Protein AF-A0A811MYB3-F1 (afdb_monomer_lite)

Secondary structure (DSSP, 8-state):
----TTS---S-EEEEEE-TTS-EEEEEEEEEEEPSSS-EEEEEEEEEEETTEEEEEEEEEEEEEE---S-EEETTEEEEEEEEEESSTT-EEEEEESSHHHHHHHHHHHHHHHHHHHHHHHTT--

InterPro domains:
  IPR013666 Pleckstrin-like, plant [PF08458] (15-116)
  IPR040269 VAN3-binding protein [PTHR31351] (5-117)

Radius of gyration: 14.86 Å; chains: 1; bounding box: 38×34×38 Å

Foldseek 3Di:
DDPPLPPAQPAFDFFFKQWLVRDTDTWGWGWDFDDDDQTFIKIKTADDDDVRDGPDIDIFTFQAWDPQDQWDADPNATWGWTWTDTPPPSTIMITTHNDPVVSVSVRVSSVVSNVVSVVVVVVVVD

Sequence (126 aa):
MAMSVSAGIQKGTTLRVCLPCGRVRVRTVSVFPRRGDGAAVVLRLGKKRLHGAFATFKDYVVSAVGDGGGETVVEGRPAFPVALITSEEGVTVQLLFEHQTHCKVWKAAIEGMLAEKKLKRDNQLN

Organism: NCBI:txid422564

Structure (mmCIF, N/CA/C/O backbone):
data_AF-A0A811MYB3-F1
#
_entry.id   AF-A0A811MYB3-F1
#
loop_
_atom_site.group_PDB
_atom_site.id
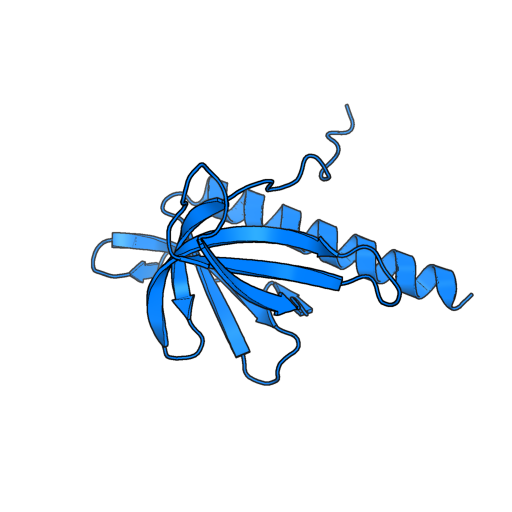_atom_site.type_symbol
_atom_site.label_atom_id
_atom_site.label_alt_id
_atom_site.label_comp_id
_atom_site.label_asym_id
_atom_site.label_entity_id
_atom_site.label_seq_id
_atom_site.pdbx_PDB_ins_code
_atom_site.Cartn_x
_atom_site.Cartn_y
_atom_site.Cartn_z
_atom_site.occupancy
_atom_site.B_iso_or_equiv
_atom_site.auth_seq_id
_atom_site.auth_comp_id
_atom_site.auth_asym_id
_atom_site.auth_atom_id
_atom_site.pdbx_PDB_model_num
ATOM 1 N N . MET A 1 1 ? 23.131 17.283 5.667 1.00 28.97 1 MET A N 1
ATOM 2 C CA . MET A 1 1 ? 22.924 15.909 6.175 1.00 28.97 1 MET A CA 1
ATOM 3 C C . MET A 1 1 ? 21.916 15.230 5.263 1.00 28.97 1 MET A C 1
ATOM 5 O O . MET A 1 1 ? 20.731 15.516 5.360 1.00 28.97 1 MET A O 1
ATOM 9 N N . ALA A 1 2 ? 22.389 14.439 4.301 1.00 29.59 2 ALA A N 1
ATOM 10 C CA . ALA A 1 2 ? 21.514 13.695 3.403 1.00 29.59 2 ALA A CA 1
ATOM 11 C C . ALA A 1 2 ? 21.027 12.451 4.151 1.00 29.59 2 ALA A C 1
ATOM 13 O O . ALA A 1 2 ? 21.776 11.495 4.336 1.00 29.59 2 ALA A O 1
ATOM 14 N N . MET A 1 3 ? 19.798 12.499 4.658 1.00 27.02 3 MET A N 1
ATOM 15 C CA . MET A 1 3 ? 19.144 11.318 5.208 1.00 27.02 3 MET A CA 1
ATOM 16 C C . MET A 1 3 ? 18.890 10.372 4.029 1.00 27.02 3 MET A C 1
ATOM 18 O O . MET A 1 3 ? 18.023 10.642 3.201 1.00 27.02 3 MET A O 1
ATOM 22 N N . SER A 1 4 ? 19.675 9.302 3.904 1.00 34.06 4 SER A N 1
ATOM 23 C CA . SER A 1 4 ? 19.418 8.240 2.931 1.00 34.06 4 SER A CA 1
ATOM 24 C C . SER A 1 4 ? 18.008 7.684 3.150 1.00 34.06 4 SER A C 1
ATOM 26 O O . SER A 1 4 ? 17.762 6.935 4.094 1.00 34.06 4 SER A O 1
ATOM 28 N N . VAL A 1 5 ? 17.088 8.022 2.242 1.00 44.78 5 VAL A N 1
ATOM 29 C CA . VAL A 1 5 ? 15.691 7.536 2.169 1.00 44.78 5 VAL A CA 1
ATOM 30 C C . VAL A 1 5 ? 15.623 6.007 1.946 1.00 44.78 5 VAL A C 1
ATOM 32 O O . VAL A 1 5 ? 14.564 5.388 1.979 1.00 44.78 5 VAL A O 1
ATOM 35 N N . SER A 1 6 ? 16.783 5.368 1.787 1.00 39.62 6 SER A N 1
ATOM 36 C CA . SER A 1 6 ? 17.009 3.936 1.613 1.00 39.62 6 SER A CA 1
ATOM 37 C C . SER A 1 6 ? 17.298 3.161 2.910 1.00 39.62 6 SER A C 1
ATOM 39 O O . SER A 1 6 ? 17.558 1.956 2.840 1.00 39.62 6 SER A O 1
ATOM 41 N N . ALA A 1 7 ? 17.192 3.778 4.096 1.00 41.97 7 ALA A N 1
ATOM 42 C CA . ALA A 1 7 ? 17.014 3.039 5.352 1.00 41.97 7 ALA A CA 1
ATOM 43 C C . ALA A 1 7 ? 15.591 2.459 5.362 1.00 41.97 7 ALA A C 1
ATOM 45 O O . ALA A 1 7 ? 14.652 3.042 5.899 1.00 41.97 7 ALA A O 1
ATOM 46 N N . GLY A 1 8 ? 15.429 1.371 4.608 1.00 42.34 8 GLY A N 1
ATOM 47 C CA . GLY A 1 8 ? 14.145 0.875 4.154 1.00 42.34 8 GLY A CA 1
ATOM 48 C C . GLY A 1 8 ? 13.146 0.666 5.281 1.00 42.34 8 GLY A C 1
ATOM 49 O O . GLY A 1 8 ? 13.497 0.364 6.420 1.00 42.34 8 GLY A O 1
ATOM 50 N N . ILE A 1 9 ? 11.875 0.742 4.904 1.00 56.56 9 ILE A N 1
ATOM 51 C CA . ILE A 1 9 ? 10.746 0.166 5.630 1.00 56.56 9 ILE A CA 1
ATOM 52 C C . ILE A 1 9 ? 10.982 -1.357 5.705 1.00 56.56 9 ILE A C 1
ATOM 54 O O . ILE A 1 9 ? 10.415 -2.166 4.969 1.00 56.56 9 ILE A O 1
ATOM 58 N N . GLN A 1 10 ? 11.938 -1.760 6.537 1.00 54.72 10 GLN A N 1
ATOM 59 C CA . GLN A 1 10 ? 12.471 -3.104 6.621 1.00 54.72 10 GLN A CA 1
ATOM 60 C C . GLN A 1 10 ? 11.782 -3.815 7.782 1.00 54.72 10 GLN A C 1
ATOM 62 O O . GLN A 1 10 ? 12.001 -3.523 8.951 1.00 54.72 10 GLN A O 1
ATOM 67 N N . LYS A 1 11 ? 10.981 -4.816 7.402 1.00 59.62 11 LYS A N 1
ATOM 68 C CA . LYS A 1 11 ? 10.390 -5.877 8.235 1.00 59.62 11 LYS A CA 1
ATOM 69 C C . LYS A 1 11 ? 9.174 -5.505 9.088 1.00 59.62 11 LYS A C 1
ATOM 71 O O . LYS A 1 11 ? 9.218 -5.462 10.313 1.00 59.62 11 LYS A O 1
ATOM 76 N N . GLY A 1 12 ? 8.022 -5.567 8.422 1.00 62.12 12 GLY A N 1
ATOM 77 C CA . GLY A 1 12 ? 6.834 -6.248 8.934 1.00 62.12 12 GLY A CA 1
ATOM 78 C C . GLY A 1 12 ? 6.024 -5.495 9.985 1.00 62.12 12 GLY A C 1
ATOM 79 O O . GLY A 1 12 ? 5.517 -6.090 10.941 1.00 62.12 12 GLY 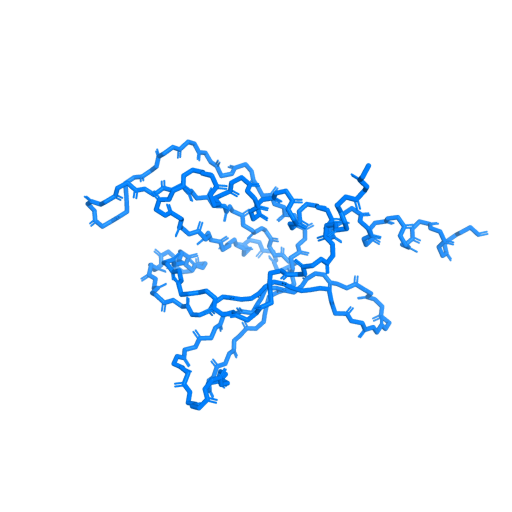A O 1
ATOM 80 N N . THR A 1 13 ? 5.868 -4.196 9.804 1.00 79.19 13 THR A N 1
ATOM 81 C CA . THR A 1 13 ? 4.865 -3.441 10.551 1.00 79.19 13 THR A CA 1
ATOM 82 C C . THR A 1 13 ? 3.506 -4.106 10.368 1.00 79.19 13 THR A C 1
ATOM 84 O O . THR A 1 13 ? 3.110 -4.442 9.251 1.00 79.19 13 THR A O 1
ATOM 87 N N . THR A 1 14 ? 2.811 -4.361 11.469 1.00 86.44 14 THR A N 1
ATOM 88 C CA . THR A 1 14 ? 1.460 -4.907 11.413 1.00 86.44 14 THR A CA 1
ATOM 89 C C . THR A 1 14 ? 0.499 -3.745 11.217 1.00 86.44 14 THR A C 1
ATOM 91 O O . THR A 1 14 ? 0.397 -2.883 12.082 1.00 86.44 14 THR A O 1
ATOM 94 N N . LEU A 1 15 ? -0.172 -3.711 10.069 1.00 88.88 15 LEU A N 1
ATOM 95 C CA . LEU A 1 15 ? -1.139 -2.678 9.710 1.00 88.88 15 LEU A CA 1
ATOM 96 C C . LEU A 1 15 ? -2.494 -3.310 9.418 1.00 88.88 15 LEU A C 1
ATOM 98 O O . LEU A 1 15 ? -2.586 -4.467 8.993 1.00 88.88 15 LEU A O 1
ATOM 102 N N . ARG A 1 16 ? -3.555 -2.524 9.596 1.00 91.50 16 ARG A N 1
ATOM 103 C CA . ARG A 1 16 ? -4.833 -2.810 8.944 1.00 91.50 16 ARG A CA 1
ATOM 104 C C . ARG A 1 16 ? -4.666 -2.515 7.454 1.00 91.50 16 ARG A C 1
ATOM 106 O O . ARG A 1 16 ? -4.072 -1.510 7.073 1.00 91.50 16 ARG A O 1
ATOM 113 N N . VAL A 1 17 ? -5.143 -3.422 6.614 1.00 91.94 17 VAL A N 1
ATOM 114 C CA . VAL A 1 17 ? -5.014 -3.318 5.161 1.00 91.94 17 VAL A CA 1
ATOM 115 C C . VAL A 1 17 ? -6.370 -3.563 4.528 1.00 91.94 17 VAL A C 1
ATOM 117 O O . VAL A 1 17 ? -6.961 -4.620 4.760 1.00 91.94 17 VAL A O 1
ATOM 120 N N . CYS A 1 18 ? -6.846 -2.618 3.719 1.00 92.00 18 CYS A N 1
ATOM 121 C CA . CYS A 1 18 ? -7.975 -2.856 2.830 1.00 92.00 18 CYS A CA 1
ATOM 122 C C . CYS A 1 18 ? -7.467 -3.620 1.605 1.00 92.00 18 CYS A C 1
ATOM 124 O O . CYS A 1 18 ? -6.621 -3.127 0.854 1.00 92.00 18 CYS A O 1
ATOM 126 N N . LEU A 1 19 ? -7.922 -4.863 1.458 1.00 90.25 19 LEU A N 1
ATOM 127 C CA . LEU A 1 19 ? -7.573 -5.714 0.326 1.00 90.25 19 LEU A CA 1
ATOM 128 C C . LEU A 1 19 ? -8.412 -5.344 -0.908 1.00 90.25 19 LEU A C 1
ATOM 130 O O . LEU A 1 19 ? -9.501 -4.798 -0.747 1.00 90.25 19 LEU A O 1
ATOM 134 N N . PRO A 1 20 ? -7.993 -5.753 -2.120 1.00 85.56 20 PRO A N 1
ATOM 135 C CA . PRO A 1 20 ? -8.743 -5.479 -3.352 1.00 85.56 20 PRO A CA 1
ATOM 136 C C . PRO A 1 20 ? -10.185 -6.011 -3.325 1.00 85.56 20 PRO A C 1
ATOM 138 O O . PRO A 1 20 ? -11.061 -5.490 -3.998 1.00 85.56 20 PRO A O 1
ATOM 141 N N . CYS A 1 21 ? -10.462 -7.027 -2.499 1.00 85.00 21 CYS A N 1
ATOM 142 C CA . CYS A 1 21 ? -11.808 -7.560 -2.274 1.00 85.00 21 CYS A CA 1
ATOM 143 C C . CYS A 1 21 ? -12.667 -6.736 -1.291 1.00 85.00 21 CYS A C 1
ATOM 145 O O . CYS A 1 21 ? -13.661 -7.251 -0.783 1.00 85.00 21 CYS A O 1
ATOM 147 N N . GLY A 1 22 ? -12.244 -5.521 -0.928 1.00 85.50 22 GLY A N 1
ATOM 148 C CA . GLY A 1 22 ? -12.921 -4.626 0.019 1.00 85.50 22 GLY A CA 1
ATOM 149 C C . GLY A 1 22 ? -12.802 -5.032 1.492 1.00 85.50 22 GLY A C 1
ATOM 150 O O . GLY A 1 22 ? -13.220 -4.298 2.382 1.00 85.50 22 GLY A O 1
ATOM 151 N N . ARG A 1 23 ? -12.222 -6.201 1.792 1.00 89.00 23 ARG A N 1
ATOM 152 C CA . ARG A 1 23 ? -12.086 -6.679 3.173 1.00 89.00 23 ARG A CA 1
ATOM 153 C C . ARG A 1 23 ? -10.888 -6.037 3.856 1.00 89.00 23 ARG A C 1
ATOM 155 O O . ARG A 1 23 ? -9.758 -6.170 3.382 1.00 89.00 23 ARG A O 1
ATOM 162 N N . VAL A 1 24 ? -11.123 -5.476 5.036 1.00 90.75 24 VAL A N 1
ATOM 163 C CA . VAL A 1 24 ? -10.063 -5.018 5.935 1.00 90.75 24 VAL A CA 1
ATOM 164 C C . VAL A 1 24 ? -9.490 -6.213 6.687 1.00 90.75 24 VAL A C 1
ATOM 166 O O . VAL A 1 24 ? -10.219 -7.048 7.221 1.00 90.75 24 VAL A O 1
ATOM 169 N N . ARG A 1 25 ? -8.163 -6.353 6.690 1.00 91.06 25 ARG A N 1
ATOM 170 C CA . ARG A 1 25 ? -7.472 -7.392 7.458 1.00 91.06 25 ARG A CA 1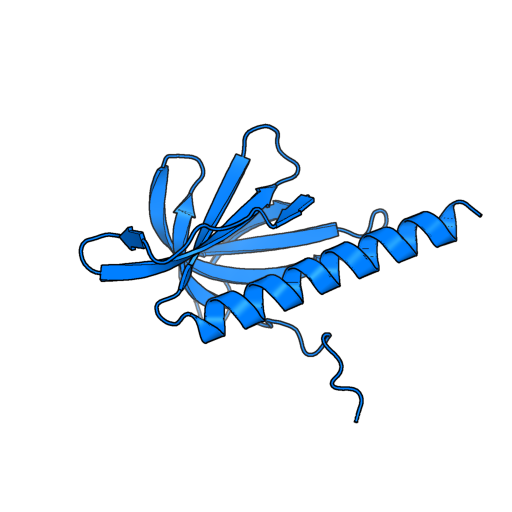
ATOM 171 C C . ARG A 1 25 ? -6.187 -6.859 8.061 1.00 91.06 25 ARG A C 1
ATOM 173 O O . ARG A 1 25 ? -5.433 -6.150 7.405 1.00 91.06 25 ARG A O 1
ATOM 180 N N . VAL A 1 26 ? -5.882 -7.306 9.273 1.00 89.25 26 VAL A N 1
ATOM 181 C CA . VAL A 1 26 ? -4.575 -7.073 9.887 1.00 89.25 26 VAL A CA 1
ATOM 182 C C . VAL A 1 26 ? -3.522 -7.935 9.180 1.00 89.25 26 VAL A C 1
ATOM 184 O O . VAL A 1 26 ? -3.678 -9.158 9.037 1.00 89.25 26 VAL A O 1
ATOM 187 N N . ARG A 1 27 ? -2.468 -7.297 8.672 1.00 89.31 27 ARG A N 1
ATOM 188 C CA . ARG A 1 27 ? -1.376 -7.932 7.929 1.00 89.31 27 ARG A CA 1
ATOM 189 C C . ARG A 1 27 ? -0.043 -7.371 8.366 1.00 89.31 27 ARG A C 1
ATOM 191 O O . ARG A 1 27 ? 0.088 -6.192 8.659 1.00 89.31 27 ARG A O 1
ATOM 198 N N . THR A 1 28 ? 0.960 -8.232 8.355 1.00 88.69 28 THR A N 1
ATOM 199 C CA . THR A 1 28 ? 2.352 -7.810 8.433 1.00 88.69 28 THR A CA 1
ATOM 200 C C . THR A 1 28 ? 2.737 -7.283 7.046 1.00 88.69 28 THR A C 1
ATOM 202 O O . THR A 1 28 ? 2.537 -7.983 6.052 1.00 88.69 28 THR A O 1
ATOM 205 N N . VAL A 1 29 ? 3.238 -6.051 6.973 1.00 88.88 29 VAL A N 1
ATOM 206 C CA . VAL A 1 29 ? 3.480 -5.317 5.724 1.00 88.88 29 VAL A CA 1
ATOM 207 C C . VAL A 1 29 ? 4.965 -5.014 5.561 1.00 88.88 29 VAL A C 1
ATOM 209 O O . VAL A 1 29 ? 5.640 -4.597 6.502 1.00 88.88 29 VAL A O 1
ATOM 212 N N . SER A 1 30 ? 5.480 -5.204 4.350 1.00 88.69 30 SER A N 1
ATOM 213 C CA . SER A 1 30 ? 6.803 -4.718 3.950 1.00 88.69 30 SER A CA 1
ATOM 214 C C . SER A 1 30 ? 6.770 -4.219 2.513 1.00 88.69 30 SER A C 1
ATOM 216 O O . SER A 1 30 ? 6.163 -4.874 1.669 1.00 88.69 30 SER A O 1
ATOM 218 N N . VAL A 1 31 ? 7.450 -3.106 2.240 1.00 89.06 31 VAL A N 1
ATOM 219 C CA . VAL A 1 31 ? 7.615 -2.561 0.888 1.00 89.06 31 VAL A CA 1
ATOM 220 C C . VAL A 1 31 ? 9.100 -2.426 0.594 1.00 89.06 31 VAL A C 1
ATOM 222 O O . VAL A 1 31 ? 9.842 -1.909 1.427 1.00 89.06 31 VAL A O 1
ATOM 225 N N . PHE A 1 32 ? 9.549 -2.938 -0.549 1.00 87.44 32 PHE A N 1
ATOM 226 C CA . PHE A 1 32 ? 10.969 -2.949 -0.895 1.00 87.44 32 PHE A CA 1
ATOM 227 C C . PHE A 1 32 ? 11.202 -2.944 -2.411 1.00 87.44 32 PHE A C 1
ATOM 229 O O . PHE A 1 32 ? 10.377 -3.465 -3.167 1.00 87.44 32 PHE A O 1
ATOM 236 N N . PRO A 1 33 ? 12.347 -2.413 -2.874 1.00 86.19 33 PRO A N 1
ATOM 237 C CA . PRO A 1 33 ? 12.778 -2.587 -4.252 1.00 86.19 33 PRO A CA 1
ATOM 238 C C . PRO A 1 33 ? 13.277 -4.025 -4.464 1.00 86.19 33 PRO A C 1
ATOM 240 O O . PRO A 1 33 ? 14.167 -4.507 -3.759 1.00 86.19 33 PRO A O 1
ATOM 243 N N . ARG A 1 34 ? 12.725 -4.726 -5.454 1.00 84.88 34 ARG A N 1
ATOM 244 C CA . ARG A 1 34 ? 13.201 -6.035 -5.910 1.00 84.88 34 ARG A CA 1
ATOM 245 C C . ARG A 1 34 ? 14.390 -5.832 -6.852 1.00 84.88 34 ARG A C 1
ATOM 247 O O . ARG A 1 34 ? 14.258 -5.161 -7.873 1.00 84.88 34 ARG A O 1
ATOM 254 N N . ARG A 1 35 ? 15.549 -6.398 -6.495 1.00 71.94 35 ARG A N 1
ATOM 255 C CA . ARG A 1 35 ? 16.754 -6.424 -7.344 1.00 71.94 35 ARG A CA 1
ATOM 256 C C . ARG A 1 35 ? 16.625 -7.550 -8.387 1.00 71.94 35 ARG A C 1
ATOM 258 O O . ARG A 1 35 ? 16.211 -8.647 -8.018 1.00 71.94 35 ARG A O 1
ATOM 265 N N . GLY A 1 36 ? 16.954 -7.272 -9.652 1.00 65.38 36 GLY A N 1
ATOM 266 C CA . GLY A 1 36 ? 16.866 -8.198 -10.796 1.00 65.38 36 GLY A CA 1
ATOM 267 C C . GLY A 1 36 ? 16.498 -7.479 -12.103 1.00 65.38 36 GLY A C 1
ATOM 268 O O . GLY A 1 36 ? 16.250 -6.270 -12.072 1.00 65.38 36 GLY A O 1
ATOM 269 N N . ASP A 1 37 ? 16.453 -8.211 -13.223 1.00 52.47 37 ASP A N 1
ATOM 270 C CA . ASP A 1 37 ? 15.987 -7.689 -14.517 1.00 52.47 37 ASP A CA 1
ATOM 271 C C . ASP A 1 37 ? 14.542 -7.191 -14.382 1.00 52.47 37 ASP A C 1
ATOM 273 O O . ASP A 1 37 ? 13.625 -7.951 -14.067 1.00 52.47 37 ASP A O 1
ATOM 277 N N . GLY A 1 38 ? 14.353 -5.879 -14.533 1.00 60.75 38 GLY A N 1
ATOM 278 C CA . GLY A 1 38 ? 13.074 -5.209 -14.292 1.00 60.75 38 GLY A CA 1
ATOM 279 C C . GLY A 1 38 ? 12.854 -4.781 -12.838 1.00 60.75 38 GLY A C 1
ATOM 280 O O . GLY A 1 38 ? 11.872 -5.187 -12.214 1.00 60.75 38 GLY A O 1
ATOM 281 N N . ALA A 1 39 ? 13.736 -3.921 -12.310 1.00 72.88 39 ALA A N 1
ATOM 282 C CA . ALA A 1 39 ? 13.609 -3.288 -10.993 1.00 72.88 39 ALA A CA 1
ATOM 283 C C . ALA A 1 39 ? 12.151 -2.890 -10.688 1.00 72.88 39 ALA A C 1
ATOM 285 O O . ALA A 1 39 ? 11.556 -2.052 -11.367 1.00 72.88 39 ALA A O 1
ATOM 286 N N . ALA A 1 40 ? 11.552 -3.507 -9.671 1.00 86.25 40 ALA A N 1
ATOM 287 C CA . ALA A 1 40 ? 10.153 -3.308 -9.303 1.00 86.25 40 ALA A CA 1
ATOM 288 C C . ALA A 1 40 ? 10.039 -2.965 -7.819 1.00 86.25 40 ALA A C 1
ATOM 290 O O . ALA A 1 40 ? 10.793 -3.487 -7.002 1.00 86.25 40 ALA A O 1
ATOM 291 N N . VAL A 1 41 ? 9.081 -2.115 -7.457 1.00 89.88 41 VAL A N 1
ATOM 292 C CA . VAL A 1 41 ? 8.718 -1.897 -6.053 1.00 89.88 41 VAL A CA 1
ATOM 293 C C . VAL A 1 41 ? 7.678 -2.945 -5.689 1.00 89.88 41 VAL A C 1
ATOM 295 O O . VAL A 1 41 ? 6.678 -3.088 -6.389 1.00 89.88 41 VAL A O 1
ATOM 298 N N . VAL A 1 42 ? 7.929 -3.714 -4.633 1.00 90.94 42 VAL A N 1
ATOM 299 C CA . VAL A 1 42 ? 7.074 -4.830 -4.218 1.00 90.94 42 VAL A CA 1
ATOM 300 C C . VAL A 1 42 ? 6.489 -4.547 -2.845 1.00 90.94 42 VAL A C 1
ATOM 302 O O . VAL A 1 42 ? 7.220 -4.291 -1.891 1.00 90.94 42 VAL A O 1
ATOM 305 N N . LEU A 1 43 ? 5.166 -4.643 -2.747 1.00 91.88 43 LEU A N 1
ATOM 306 C CA . LEU A 1 43 ? 4.413 -4.722 -1.504 1.00 91.88 43 LEU A CA 1
ATOM 307 C C . LEU A 1 43 ? 4.208 -6.193 -1.148 1.00 91.88 43 LEU A C 1
ATOM 309 O O . LEU A 1 43 ? 3.540 -6.928 -1.869 1.00 91.88 43 LEU A O 1
ATOM 313 N N . ARG A 1 44 ? 4.713 -6.609 0.008 1.00 90.25 44 ARG A N 1
ATOM 314 C CA . ARG A 1 44 ? 4.488 -7.941 0.565 1.00 90.25 44 ARG A CA 1
ATOM 315 C C . ARG A 1 44 ? 3.531 -7.863 1.743 1.00 90.25 44 ARG A C 1
ATOM 317 O O . ARG A 1 44 ? 3.808 -7.189 2.738 1.00 90.25 44 ARG A O 1
ATOM 324 N N . LEU A 1 45 ? 2.429 -8.599 1.637 1.00 90.62 45 LEU A N 1
ATOM 325 C CA . LEU A 1 45 ? 1.438 -8.772 2.693 1.00 90.62 45 LEU A CA 1
ATOM 326 C C . LEU A 1 45 ? 1.526 -10.190 3.245 1.00 90.62 45 LEU A C 1
ATOM 328 O O . LEU A 1 45 ? 1.221 -11.153 2.542 1.00 90.62 45 LEU A O 1
ATOM 332 N N . GLY A 1 46 ? 1.886 -10.329 4.516 1.00 88.31 46 GLY A N 1
ATOM 333 C CA . GLY A 1 46 ? 1.969 -11.630 5.164 1.00 88.31 46 GLY A CA 1
ATOM 334 C C . GLY A 1 46 ? 0.965 -11.852 6.284 1.00 88.31 46 GLY A C 1
ATOM 335 O O . GLY A 1 46 ? 0.448 -10.914 6.900 1.00 88.31 46 GLY A O 1
ATOM 336 N N . LYS A 1 47 ? 0.693 -13.131 6.549 1.00 80.81 47 LYS A N 1
ATOM 337 C CA . LYS A 1 47 ? -0.067 -13.596 7.713 1.00 80.81 47 LYS A CA 1
ATOM 338 C C . LYS A 1 47 ? 0.897 -14.251 8.691 1.00 80.81 47 LYS A C 1
ATOM 340 O O . LYS A 1 47 ? 1.593 -15.174 8.279 1.00 80.81 47 LYS A O 1
ATOM 345 N N . LYS A 1 48 ? 0.829 -13.834 9.963 1.00 66.75 48 LYS A N 1
ATOM 346 C CA . LYS A 1 48 ? 1.507 -14.435 11.126 1.00 66.75 48 LYS A CA 1
ATOM 347 C C . LYS A 1 48 ? 3.038 -14.472 10.990 1.00 66.75 48 LYS A C 1
ATOM 349 O O . LYS A 1 48 ? 3.596 -14.940 10.002 1.00 66.75 48 LYS A O 1
ATOM 354 N N . ARG A 1 49 ? 3.740 -13.997 12.017 1.00 61.59 49 ARG A N 1
ATOM 355 C CA . ARG A 1 49 ? 5.181 -14.229 12.113 1.00 61.59 49 ARG A CA 1
ATOM 356 C C . ARG A 1 49 ? 5.414 -15.526 12.879 1.00 61.59 49 ARG A C 1
ATOM 358 O O . ARG A 1 49 ? 4.984 -15.621 14.024 1.00 61.59 49 ARG A O 1
ATOM 365 N N . LEU A 1 50 ? 6.070 -16.507 12.265 1.00 55.66 50 LEU A N 1
ATOM 366 C CA . LEU A 1 50 ? 6.702 -17.601 13.006 1.00 55.66 50 LEU A CA 1
ATOM 367 C C . LEU A 1 50 ? 8.182 -17.221 13.122 1.00 55.66 50 LEU A C 1
ATOM 369 O O . LEU A 1 50 ? 8.824 -16.980 12.103 1.00 55.66 50 LEU A O 1
ATOM 373 N N . HIS A 1 51 ? 8.700 -17.062 14.343 1.00 65.56 51 HIS A N 1
ATOM 374 C CA . HIS A 1 51 ? 10.113 -16.717 14.596 1.00 65.56 51 HIS A CA 1
ATOM 375 C C . HIS A 1 51 ? 10.633 -15.473 13.842 1.00 65.56 51 HIS A C 1
ATOM 377 O O . HIS A 1 51 ? 11.781 -15.409 13.418 1.00 65.56 51 HIS A O 1
ATOM 383 N N . GLY A 1 52 ? 9.779 -14.464 13.641 1.00 58.00 52 GLY A N 1
ATOM 384 C CA . GLY A 1 52 ? 10.166 -13.208 12.987 1.00 58.00 52 GLY A CA 1
ATOM 385 C C . GLY A 1 52 ? 10.103 -13.207 11.453 1.00 58.00 52 GLY A C 1
ATOM 386 O O . GLY A 1 52 ? 10.189 -12.124 10.869 1.00 58.00 52 GLY A O 1
ATOM 387 N N . ALA A 1 53 ? 9.867 -14.357 10.811 1.00 61.62 53 ALA A N 1
ATOM 388 C CA . ALA A 1 53 ? 9.638 -14.493 9.371 1.00 61.62 53 ALA A CA 1
ATOM 389 C C . ALA A 1 53 ? 8.139 -14.615 9.037 1.00 61.62 53 ALA A C 1
ATOM 391 O O . ALA A 1 53 ? 7.339 -15.050 9.866 1.00 61.62 53 ALA A O 1
ATOM 392 N N . PHE A 1 54 ? 7.741 -14.226 7.821 1.00 62.97 54 PHE A N 1
ATOM 393 C CA . PHE A 1 54 ? 6.374 -14.430 7.333 1.00 62.97 54 PHE A CA 1
ATOM 394 C C . PHE A 1 54 ? 6.083 -15.927 7.185 1.00 62.97 54 PHE A C 1
ATOM 396 O O . PHE A 1 54 ? 6.764 -16.592 6.413 1.00 62.97 54 PHE A O 1
ATOM 403 N N . ALA A 1 55 ? 5.054 -16.444 7.862 1.00 68.88 55 ALA A N 1
ATOM 404 C CA . ALA A 1 55 ? 4.648 -17.841 7.688 1.00 68.88 55 ALA A CA 1
ATOM 405 C C . ALA A 1 55 ? 4.024 -18.083 6.300 1.00 68.88 55 ALA A C 1
ATOM 407 O O . ALA A 1 55 ? 4.257 -19.108 5.674 1.00 68.88 55 ALA A O 1
ATOM 408 N N . THR A 1 56 ? 3.242 -17.119 5.805 1.00 80.12 56 THR A N 1
ATOM 409 C CA . THR A 1 56 ? 2.727 -17.076 4.425 1.00 80.12 56 THR A CA 1
ATOM 410 C C . THR A 1 56 ? 2.666 -15.625 3.957 1.00 80.12 56 THR A C 1
ATOM 412 O O . THR A 1 56 ? 2.384 -14.733 4.766 1.00 80.12 56 THR A O 1
ATOM 415 N 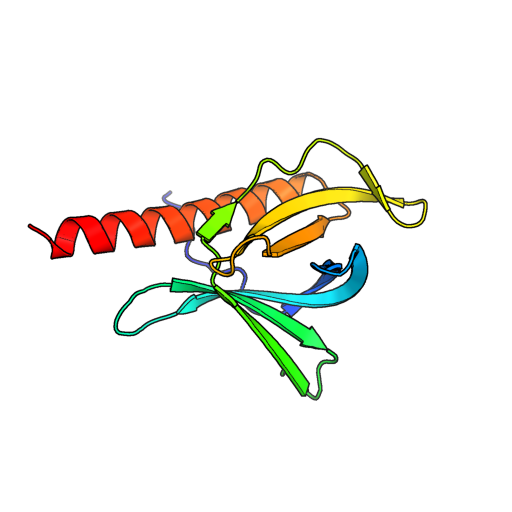N . PHE A 1 57 ? 2.916 -15.366 2.670 1.00 86.50 57 PHE A N 1
ATOM 416 C CA . PHE A 1 57 ? 2.872 -14.017 2.104 1.00 86.50 57 PHE A CA 1
ATOM 417 C C . PHE A 1 57 ? 2.325 -13.979 0.673 1.00 86.50 57 PHE A C 1
ATOM 419 O O . PHE A 1 57 ? 2.374 -14.975 -0.043 1.00 86.50 57 PHE A O 1
ATOM 426 N N . LYS A 1 58 ? 1.793 -12.818 0.278 1.00 89.38 58 LYS A N 1
ATOM 427 C CA . LYS A 1 58 ? 1.451 -12.477 -1.106 1.00 89.38 58 LYS A CA 1
ATOM 428 C C . LYS A 1 58 ? 2.163 -11.183 -1.490 1.00 89.38 58 LYS A C 1
ATOM 430 O O . LYS A 1 58 ? 2.108 -10.210 -0.733 1.00 89.38 58 LYS A O 1
ATOM 435 N N . ASP A 1 59 ? 2.795 -11.200 -2.655 1.00 90.88 59 ASP A N 1
ATOM 436 C CA . ASP A 1 59 ? 3.499 -10.057 -3.225 1.00 90.88 59 ASP A CA 1
ATOM 437 C C . ASP A 1 59 ? 2.620 -9.363 -4.265 1.00 90.88 59 ASP A C 1
ATOM 439 O O . ASP A 1 59 ? 1.902 -10.016 -5.019 1.00 90.88 59 ASP A O 1
ATOM 443 N N . TYR A 1 60 ? 2.699 -8.038 -4.289 1.00 91.12 60 TYR A N 1
ATOM 444 C CA . TYR A 1 60 ? 2.070 -7.164 -5.266 1.00 91.12 60 TYR A CA 1
ATOM 445 C C . TYR A 1 60 ? 3.136 -6.226 -5.814 1.00 91.12 60 TYR A C 1
ATOM 447 O O . TYR A 1 60 ? 3.883 -5.617 -5.046 1.00 91.12 60 TYR A O 1
ATOM 455 N N . VAL A 1 61 ? 3.212 -6.086 -7.132 1.00 92.00 61 VAL A N 1
ATOM 456 C CA . VAL A 1 61 ? 4.074 -5.073 -7.745 1.00 92.00 61 VAL A CA 1
ATOM 457 C C . VAL A 1 61 ? 3.346 -3.740 -7.683 1.00 92.00 61 VAL A C 1
ATOM 459 O O . VAL A 1 61 ? 2.238 -3.621 -8.191 1.00 92.00 61 VAL A O 1
ATOM 462 N N . VAL A 1 62 ? 3.958 -2.746 -7.050 1.00 92.62 62 VAL A N 1
ATOM 463 C CA . VAL A 1 62 ? 3.410 -1.394 -6.922 1.00 92.62 62 VAL A CA 1
ATOM 464 C C . VAL A 1 62 ? 3.771 -0.601 -8.176 1.00 92.62 62 VAL A C 1
ATOM 466 O O . VAL A 1 62 ? 4.937 -0.554 -8.582 1.00 92.62 62 VAL A O 1
ATOM 469 N N . SER A 1 63 ? 2.763 -0.000 -8.800 1.00 91.25 63 SER A N 1
ATOM 470 C CA . SER A 1 63 ? 2.903 0.850 -9.984 1.00 91.25 63 SER A CA 1
ATOM 471 C C . SER A 1 63 ? 2.876 2.331 -9.614 1.00 91.25 63 SER A C 1
ATOM 473 O O . SER A 1 63 ? 3.679 3.098 -10.141 1.00 91.25 63 SER A O 1
ATOM 475 N N . ALA A 1 64 ? 2.014 2.717 -8.675 1.00 91.38 64 ALA A N 1
ATOM 476 C CA . ALA A 1 64 ? 1.869 4.089 -8.212 1.00 91.38 64 ALA A CA 1
ATOM 477 C C . ALA A 1 64 ? 1.338 4.148 -6.775 1.00 91.38 64 ALA A C 1
ATOM 479 O O . ALA A 1 64 ? 0.750 3.193 -6.259 1.00 91.38 64 ALA A O 1
ATOM 480 N N . VAL A 1 65 ? 1.528 5.301 -6.139 1.00 91.25 65 VAL A N 1
ATOM 481 C CA . VAL A 1 65 ? 0.833 5.658 -4.903 1.00 91.25 65 VAL A CA 1
ATOM 482 C C . VAL A 1 65 ? -0.316 6.580 -5.289 1.00 91.25 65 VAL A C 1
ATOM 484 O O . VAL A 1 65 ? -0.103 7.606 -5.927 1.00 91.25 65 VAL A O 1
ATOM 487 N N . GLY A 1 66 ? -1.541 6.171 -4.971 1.00 85.06 66 GLY A N 1
ATOM 488 C CA . GLY A 1 66 ? -2.722 7.001 -5.160 1.00 85.06 66 GLY A CA 1
ATOM 489 C C . GLY A 1 66 ? -2.813 8.069 -4.078 1.00 85.06 66 GLY A C 1
ATOM 490 O O . GLY A 1 66 ? -2.218 7.937 -3.001 1.00 85.06 66 GLY A O 1
ATOM 491 N N . ASP A 1 67 ? -3.605 9.108 -4.336 1.00 71.31 67 ASP A N 1
ATOM 492 C CA . ASP A 1 67 ? -3.940 10.056 -3.285 1.00 71.31 67 ASP A CA 1
ATOM 493 C C . ASP A 1 67 ? -4.910 9.374 -2.319 1.00 71.31 67 ASP A C 1
ATOM 495 O O . ASP A 1 67 ? -6.116 9.274 -2.543 1.00 71.31 67 ASP A O 1
ATOM 499 N N . GLY A 1 68 ? -4.342 8.767 -1.277 1.00 61.38 68 GLY A N 1
ATOM 500 C CA . GLY A 1 68 ? -5.113 8.350 -0.125 1.00 61.38 68 GLY A CA 1
ATOM 501 C C . GLY A 1 68 ? -5.714 9.618 0.449 1.00 61.38 68 GLY A C 1
ATOM 502 O O . GLY A 1 68 ? -4.970 10.447 0.971 1.00 61.38 68 GLY A O 1
ATOM 503 N N . GLY A 1 69 ? -7.024 9.792 0.263 1.00 63.22 69 GLY A N 1
ATOM 504 C CA . GLY A 1 69 ? -7.765 10.927 0.799 1.00 63.22 69 GLY A CA 1
ATOM 505 C C . GLY A 1 69 ? -7.512 11.124 2.295 1.00 63.22 69 GLY A C 1
ATOM 506 O O . GLY A 1 69 ? -6.827 10.328 2.939 1.00 63.22 69 GLY A O 1
ATOM 507 N N . GLY A 1 70 ? -8.060 12.210 2.841 1.00 72.81 70 GLY A N 1
ATOM 508 C CA . GLY A 1 70 ? -7.899 12.581 4.247 1.00 72.81 70 GLY A CA 1
ATOM 509 C C . GLY A 1 70 ? -8.288 11.486 5.253 1.00 72.81 70 GLY A C 1
ATOM 510 O O . GLY A 1 70 ? -8.526 10.326 4.924 1.00 72.81 70 GLY A O 1
ATOM 511 N N . GLU A 1 71 ? -8.344 11.859 6.526 1.00 83.62 71 GLU A N 1
ATOM 512 C CA . GLU A 1 71 ? -8.768 10.940 7.584 1.00 83.62 71 GLU A CA 1
ATOM 513 C C . GLU A 1 71 ? -10.056 10.184 7.206 1.00 83.62 71 GLU A C 1
ATOM 515 O O . GLU A 1 71 ? -11.034 10.772 6.746 1.00 83.62 71 GLU A O 1
ATOM 520 N N . THR A 1 72 ? -10.044 8.864 7.381 1.00 85.06 72 THR A N 1
ATOM 521 C CA . THR A 1 72 ? -11.188 7.984 7.141 1.00 85.06 72 THR A CA 1
ATOM 522 C C . THR A 1 72 ? -11.474 7.153 8.383 1.00 85.06 72 THR A C 1
ATOM 524 O O . THR A 1 72 ? -10.574 6.859 9.166 1.00 85.06 72 THR A O 1
ATOM 527 N N . VAL A 1 73 ? -12.724 6.745 8.580 1.00 84.75 73 VAL A N 1
ATOM 528 C CA . VAL A 1 73 ? -13.111 5.898 9.711 1.00 84.75 73 VAL A CA 1
ATOM 529 C C . VAL A 1 73 ? -13.209 4.456 9.235 1.00 84.75 73 VAL A C 1
ATOM 531 O O . VAL A 1 73 ? -14.061 4.113 8.420 1.00 84.75 73 VAL A O 1
ATOM 534 N N . VAL A 1 74 ? -12.351 3.590 9.773 1.00 82.00 74 VAL A N 1
ATOM 535 C CA . VAL A 1 74 ? -12.362 2.151 9.490 1.00 82.00 74 VAL A CA 1
ATOM 536 C C . VAL A 1 74 ? -12.607 1.398 10.785 1.00 82.00 74 VAL A C 1
ATOM 538 O O . VAL A 1 74 ? -11.843 1.541 11.742 1.00 82.00 74 VAL A O 1
ATOM 541 N N . GLU A 1 75 ? -13.671 0.592 10.807 1.00 81.88 75 GLU A N 1
ATOM 542 C CA . GLU A 1 75 ? -14.096 -0.183 11.986 1.00 81.88 75 GLU A CA 1
ATOM 543 C C . GLU A 1 75 ? -14.280 0.706 13.234 1.00 81.88 75 GLU A C 1
ATOM 545 O O . GLU A 1 75 ? -13.865 0.358 14.337 1.00 81.88 75 GLU A O 1
ATOM 550 N N . GLY A 1 76 ? -14.855 1.900 13.047 1.00 83.50 76 GLY A N 1
ATOM 551 C CA . GLY A 1 76 ? -15.121 2.855 14.130 1.00 83.50 76 GLY A CA 1
ATOM 552 C C . GLY A 1 76 ? -13.885 3.582 14.670 1.00 83.50 76 GLY A C 1
ATOM 553 O O . GLY A 1 76 ? -13.988 4.281 15.673 1.00 83.50 76 GLY A O 1
ATOM 554 N N . ARG A 1 77 ? -12.717 3.436 14.030 1.00 85.00 77 ARG A N 1
ATOM 555 C CA . ARG A 1 77 ? -11.485 4.138 14.413 1.00 85.00 77 ARG A CA 1
ATOM 556 C C . ARG A 1 77 ? -10.964 4.999 13.267 1.00 85.00 77 ARG A C 1
ATOM 558 O O . ARG A 1 77 ? -10.968 4.517 12.130 1.00 85.00 77 ARG A O 1
ATOM 565 N N . PRO A 1 78 ? -10.463 6.213 13.545 1.00 87.44 78 PRO A N 1
ATOM 566 C CA . PRO A 1 78 ? -9.807 7.019 12.529 1.00 87.44 78 PRO A CA 1
ATOM 567 C C . PRO A 1 78 ? -8.579 6.285 11.980 1.00 87.44 78 PRO A C 1
ATOM 569 O O . PRO A 1 78 ? -7.886 5.536 12.682 1.00 87.44 78 PRO A O 1
ATOM 572 N N . ALA A 1 79 ? -8.351 6.460 10.689 1.00 90.62 79 ALA A N 1
ATOM 573 C CA . ALA A 1 79 ? -7.246 5.903 9.945 1.00 90.62 79 ALA A CA 1
ATOM 574 C C . ALA A 1 79 ? -6.843 6.855 8.816 1.00 90.62 79 ALA A C 1
ATOM 576 O O . ALA A 1 79 ? -7.671 7.520 8.201 1.00 90.62 79 ALA A O 1
ATOM 577 N N . PHE A 1 80 ? -5.554 6.875 8.508 1.00 90.75 80 PHE A N 1
ATOM 578 C CA . PHE A 1 80 ? -4.968 7.631 7.412 1.00 90.75 80 PHE A CA 1
ATOM 579 C C . PHE A 1 80 ? -4.554 6.636 6.324 1.00 90.75 80 PHE A C 1
ATOM 581 O O . PHE A 1 80 ? -3.632 5.845 6.559 1.00 90.75 80 PHE A O 1
ATOM 588 N N . PRO A 1 81 ? -5.245 6.602 5.174 1.00 91.44 81 PRO A N 1
ATOM 589 C CA . PRO A 1 81 ? -5.009 5.598 4.153 1.00 91.44 81 PRO A CA 1
ATOM 590 C C . PRO A 1 81 ? -3.834 5.988 3.247 1.00 91.44 81 PRO A C 1
ATOM 592 O O . PRO A 1 81 ? -3.702 7.134 2.834 1.00 91.44 81 PRO A O 1
ATOM 595 N N . VAL A 1 82 ? -3.013 5.009 2.870 1.00 92.06 82 VAL A N 1
ATOM 596 C CA . VAL A 1 82 ? -2.100 5.098 1.721 1.00 92.06 82 VAL A CA 1
ATOM 597 C C . VAL A 1 82 ? -2.577 4.098 0.680 1.00 92.06 82 VAL A C 1
ATOM 599 O O . VAL A 1 82 ? -2.487 2.887 0.897 1.00 92.06 82 VAL A O 1
ATOM 602 N N . ALA A 1 83 ? -3.111 4.599 -0.433 1.00 92.94 83 ALA A N 1
ATOM 603 C CA . ALA A 1 83 ? -3.561 3.770 -1.542 1.00 92.94 83 ALA A CA 1
ATOM 604 C C . ALA A 1 83 ? -2.369 3.373 -2.420 1.00 92.94 83 ALA A C 1
ATOM 606 O O . ALA A 1 83 ? -1.661 4.223 -2.949 1.00 92.94 83 ALA A O 1
ATOM 607 N N . LEU A 1 84 ? -2.153 2.075 -2.584 1.00 93.56 84 LEU A N 1
ATOM 608 C CA . LEU A 1 84 ? -1.129 1.505 -3.447 1.00 93.56 84 LEU A CA 1
ATOM 609 C C . LEU A 1 84 ? -1.812 0.893 -4.662 1.00 93.56 84 LEU A C 1
ATOM 611 O O . LEU A 1 84 ? -2.554 -0.085 -4.540 1.00 93.56 84 LEU A O 1
ATOM 615 N N . ILE A 1 85 ? -1.553 1.488 -5.821 1.00 92.38 85 ILE A N 1
ATOM 616 C CA . ILE A 1 85 ? -1.992 0.970 -7.111 1.00 92.38 85 ILE A CA 1
ATOM 617 C C . ILE A 1 85 ? -0.975 -0.090 -7.508 1.00 92.38 85 ILE A C 1
ATOM 619 O O . ILE A 1 85 ? 0.240 0.138 -7.454 1.00 92.38 85 ILE A O 1
ATOM 623 N N . THR A 1 86 ? -1.462 -1.278 -7.843 1.00 91.44 86 THR A N 1
ATOM 624 C CA . THR A 1 86 ? -0.593 -2.376 -8.263 1.00 91.44 86 THR A CA 1
ATOM 625 C C . THR A 1 86 ? -0.500 -2.436 -9.789 1.00 91.44 86 THR A C 1
ATOM 627 O O . THR A 1 86 ? -1.214 -1.724 -10.493 1.00 91.44 86 THR A O 1
ATOM 630 N N . SER A 1 87 ? 0.427 -3.223 -10.332 1.00 87.31 87 SER A N 1
ATOM 631 C CA . SER A 1 87 ? 0.519 -3.431 -11.783 1.00 87.31 87 SER A CA 1
ATOM 632 C C . SER A 1 87 ? -0.600 -4.314 -12.339 1.00 87.31 87 SER A C 1
ATOM 634 O O . SER A 1 87 ? -0.761 -4.374 -13.551 1.00 87.31 87 SER A O 1
ATOM 636 N N . GLU A 1 88 ? -1.324 -5.034 -11.479 1.00 83.88 88 GLU A N 1
ATOM 637 C CA . GLU A 1 88 ? -2.526 -5.769 -11.871 1.00 83.88 88 GLU A CA 1
ATOM 638 C C . GLU A 1 88 ? -3.669 -4.760 -12.066 1.00 83.88 88 GLU A C 1
ATOM 640 O O . GLU A 1 88 ? -3.949 -3.942 -11.184 1.00 83.88 88 GLU A O 1
ATOM 645 N N . GLU A 1 89 ? -4.308 -4.789 -13.234 1.00 76.44 89 GLU A N 1
ATOM 646 C CA . GLU A 1 89 ? -5.359 -3.835 -13.590 1.00 76.44 89 GLU A CA 1
ATOM 647 C C . GLU A 1 89 ? -6.529 -3.897 -12.594 1.00 76.44 89 GLU A C 1
ATOM 649 O O . GLU A 1 89 ? -7.003 -4.971 -12.224 1.00 76.44 89 GLU A O 1
ATOM 654 N N . GLY A 1 90 ? -6.967 -2.732 -12.106 1.00 73.75 90 GLY A N 1
ATOM 655 C CA . GLY A 1 90 ? -8.056 -2.619 -11.128 1.00 73.75 90 GLY A CA 1
ATOM 656 C C . GLY A 1 90 ? -7.707 -3.046 -9.694 1.00 73.75 90 GLY A C 1
ATOM 657 O O . GLY A 1 90 ? -8.576 -3.020 -8.821 1.00 73.75 90 GLY A O 1
ATOM 658 N N . VAL A 1 91 ? -6.456 -3.417 -9.405 1.00 85.62 91 VAL A N 1
ATOM 659 C CA . VAL A 1 91 ? -6.051 -3.894 -8.077 1.00 85.62 91 VAL A CA 1
ATOM 660 C C . VAL A 1 91 ? -5.411 -2.766 -7.264 1.00 85.62 91 VAL A C 1
ATOM 662 O O . VAL A 1 91 ? -4.261 -2.376 -7.490 1.00 85.62 91 VAL A O 1
ATOM 665 N N . THR A 1 92 ? -6.152 -2.301 -6.253 1.00 91.62 92 THR A N 1
ATOM 666 C CA . THR A 1 92 ? -5.710 -1.301 -5.267 1.00 91.62 92 THR A CA 1
ATOM 667 C C . THR A 1 92 ? -5.667 -1.906 -3.867 1.00 91.62 92 THR A C 1
ATOM 669 O O . THR A 1 92 ? -6.594 -2.593 -3.437 1.00 91.62 92 THR A O 1
ATOM 672 N N . VAL A 1 93 ? -4.591 -1.631 -3.130 1.00 92.88 93 VAL A N 1
ATOM 673 C CA . VAL A 1 93 ? -4.426 -2.017 -1.722 1.00 92.88 93 VAL A CA 1
ATOM 674 C C . VAL A 1 93 ? -4.296 -0.756 -0.879 1.00 92.88 93 VAL A C 1
ATOM 676 O O . VAL A 1 93 ? -3.455 0.081 -1.182 1.00 92.88 93 VAL A O 1
ATOM 679 N N . GLN A 1 94 ? -5.066 -0.616 0.202 1.00 93.69 94 GLN A N 1
ATOM 680 C CA . GLN A 1 94 ? -4.902 0.522 1.117 1.00 93.69 94 GLN A CA 1
ATOM 681 C C . GLN A 1 94 ? -4.224 0.091 2.411 1.00 93.69 94 GLN A C 1
ATOM 683 O O . GLN A 1 94 ? -4.713 -0.798 3.109 1.00 93.69 94 GLN A O 1
ATOM 688 N N . LEU A 1 95 ? -3.114 0.742 2.749 1.00 92.75 95 LEU A N 1
ATOM 689 C CA . LEU A 1 95 ? -2.480 0.631 4.059 1.00 92.75 95 LEU A CA 1
ATOM 690 C C . LEU A 1 95 ? -3.120 1.652 4.998 1.00 92.75 95 LEU A C 1
ATOM 692 O O . LEU A 1 95 ? -3.146 2.836 4.681 1.00 92.75 95 LEU A O 1
ATOM 696 N N . LEU A 1 96 ? -3.642 1.202 6.135 1.00 92.75 96 LEU A N 1
ATOM 697 C CA . LEU A 1 96 ? -4.371 2.049 7.074 1.00 92.75 96 LEU A CA 1
ATOM 698 C C . LEU A 1 96 ? -3.498 2.329 8.298 1.00 92.75 96 LEU A C 1
ATOM 700 O O . LEU A 1 96 ? -3.181 1.416 9.067 1.00 92.75 96 LEU A O 1
ATOM 704 N N . PHE A 1 97 ? -3.119 3.593 8.475 1.00 9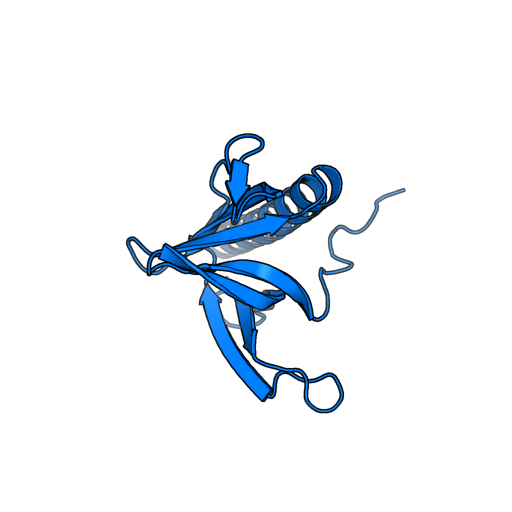0.06 97 PHE A N 1
ATOM 705 C CA . PHE A 1 97 ? -2.284 4.049 9.584 1.00 90.06 97 PHE A CA 1
ATOM 706 C C . PHE A 1 97 ? -3.121 4.720 10.663 1.00 90.06 97 PHE A C 1
ATOM 708 O O . PHE A 1 97 ? -4.046 5.458 10.360 1.00 90.06 97 PHE A O 1
ATOM 715 N N . GLU A 1 98 ? -2.763 4.526 11.927 1.00 89.44 98 GLU A N 1
ATOM 716 C CA . GLU A 1 98 ? -3.419 5.219 13.048 1.00 89.44 98 GLU A CA 1
ATOM 717 C C . GLU A 1 98 ? -2.938 6.669 13.195 1.00 89.44 98 GLU A C 1
ATOM 719 O O . GLU A 1 98 ? -3.656 7.516 13.715 1.00 89.44 98 GLU A O 1
ATOM 724 N N . HIS A 1 99 ? -1.739 6.976 12.690 1.00 86.81 99 HIS A N 1
ATOM 725 C CA . HIS A 1 99 ? -1.128 8.298 12.790 1.00 86.81 99 HIS A CA 1
ATOM 726 C C . HIS A 1 99 ? -0.811 8.874 11.410 1.00 86.81 99 HIS A C 1
ATOM 728 O O . HIS A 1 99 ? -0.161 8.224 10.584 1.00 86.81 99 HIS A O 1
ATOM 734 N N . GLN A 1 100 ? -1.192 10.136 11.195 1.00 87.25 100 GLN A N 1
ATOM 735 C CA . GLN A 1 100 ? -0.955 10.858 9.943 1.00 87.25 100 GLN A CA 1
ATOM 736 C C . GLN A 1 100 ? 0.538 10.917 9.581 1.00 87.25 100 GLN A C 1
ATOM 738 O O . GLN A 1 100 ? 0.905 10.772 8.417 1.00 87.25 100 GLN A O 1
ATOM 743 N N . THR A 1 101 ? 1.415 11.077 10.574 1.00 87.62 101 THR A N 1
ATOM 744 C CA . THR A 1 101 ? 2.870 11.115 10.368 1.00 87.62 101 THR A CA 1
ATOM 745 C C . THR A 1 101 ? 3.391 9.814 9.760 1.00 87.62 101 THR A C 1
ATOM 747 O O . THR A 1 101 ? 4.191 9.855 8.829 1.00 87.62 101 THR A O 1
ATOM 750 N N . HIS A 1 102 ? 2.897 8.656 10.215 1.00 87.00 102 HIS A N 1
ATOM 751 C CA . HIS A 1 102 ? 3.295 7.363 9.650 1.00 87.00 102 HIS A CA 1
ATOM 752 C C . HIS A 1 102 ? 2.833 7.222 8.199 1.00 87.00 102 HIS A C 1
ATOM 754 O O . HIS A 1 102 ? 3.614 6.777 7.362 1.00 87.00 102 HIS A O 1
ATOM 760 N N . CYS A 1 103 ? 1.610 7.665 7.893 1.00 87.06 103 CYS A N 1
ATOM 761 C CA . CYS A 1 103 ? 1.102 7.719 6.523 1.00 87.06 103 CYS A CA 1
ATOM 762 C C . CYS A 1 103 ? 2.021 8.559 5.616 1.00 87.06 103 CYS A C 1
ATOM 764 O O . CYS A 1 103 ? 2.472 8.062 4.586 1.00 87.06 103 CYS A O 1
ATOM 766 N N . LYS A 1 104 ? 2.387 9.782 6.029 1.00 88.69 104 LYS A N 1
ATOM 767 C CA . LYS A 1 104 ? 3.273 10.670 5.251 1.00 88.69 104 LYS A CA 1
ATOM 768 C C . LYS A 1 104 ? 4.653 10.056 5.007 1.00 88.69 104 LYS A C 1
ATOM 770 O O . LYS A 1 104 ? 5.134 10.077 3.878 1.00 88.69 104 LYS A O 1
ATOM 775 N N . VAL A 1 105 ? 5.268 9.478 6.043 1.00 88.62 105 VAL A N 1
ATOM 776 C CA . VAL A 1 105 ? 6.586 8.825 5.937 1.00 88.62 105 VAL A CA 1
ATOM 777 C C . VAL A 1 105 ? 6.535 7.636 4.978 1.00 88.62 105 VAL A C 1
ATOM 779 O O . VAL A 1 105 ? 7.399 7.505 4.115 1.00 88.62 105 VAL A O 1
ATOM 782 N N . TRP A 1 106 ? 5.510 6.786 5.089 1.00 89.56 106 TRP A N 1
ATOM 783 C CA . TRP A 1 106 ? 5.356 5.633 4.204 1.00 89.56 106 TRP A CA 1
ATOM 784 C C . TRP A 1 106 ? 5.053 6.043 2.764 1.00 89.56 106 TRP A C 1
ATOM 786 O O . TRP A 1 106 ? 5.665 5.495 1.851 1.00 89.56 106 TRP A O 1
ATOM 796 N N . LYS A 1 107 ? 4.162 7.018 2.553 1.00 90.75 107 LYS A N 1
ATOM 797 C CA . LYS A 1 107 ? 3.850 7.567 1.226 1.00 90.75 107 LYS A CA 1
ATOM 798 C C . LYS A 1 107 ? 5.119 8.081 0.541 1.00 90.75 107 LYS A C 1
ATOM 800 O O . LYS A 1 107 ? 5.474 7.565 -0.516 1.00 90.75 107 LYS A O 1
ATOM 805 N N . ALA A 1 108 ? 5.860 8.973 1.200 1.00 90.12 108 ALA A N 1
ATOM 806 C CA . ALA A 1 108 ? 7.082 9.563 0.653 1.00 90.12 108 ALA A CA 1
ATOM 807 C C . ALA A 1 108 ? 8.166 8.515 0.346 1.00 90.12 108 ALA A C 1
ATOM 809 O O . ALA A 1 108 ? 8.825 8.578 -0.689 1.00 90.12 108 ALA A O 1
ATOM 810 N N . ALA A 1 109 ? 8.343 7.517 1.217 1.00 89.56 109 ALA A N 1
ATOM 811 C CA . ALA A 1 109 ? 9.321 6.457 0.992 1.00 89.56 109 ALA A CA 1
ATOM 812 C C . ALA A 1 109 ? 8.967 5.575 -0.221 1.00 89.56 109 ALA A C 1
ATOM 814 O O . ALA A 1 109 ? 9.849 5.206 -0.995 1.00 89.56 109 ALA A O 1
ATOM 815 N N . ILE A 1 110 ? 7.688 5.233 -0.409 1.00 90.50 110 ILE A N 1
ATOM 816 C CA . ILE A 1 110 ? 7.233 4.427 -1.554 1.00 90.50 110 ILE A CA 1
ATOM 817 C C . ILE A 1 110 ? 7.320 5.236 -2.850 1.00 90.50 110 ILE A C 1
ATOM 819 O O . ILE A 1 110 ? 7.801 4.714 -3.855 1.00 90.50 110 ILE A O 1
ATOM 823 N N . GLU A 1 111 ? 6.922 6.507 -2.821 1.00 91.50 111 GLU A N 1
ATOM 824 C CA . GLU A 1 111 ? 7.097 7.433 -3.944 1.00 91.50 111 GLU A CA 1
ATOM 825 C C . GLU A 1 111 ? 8.575 7.565 -4.333 1.00 91.50 111 GLU A C 1
ATOM 827 O O . GLU A 1 111 ? 8.907 7.446 -5.511 1.00 91.50 111 GLU A O 1
ATOM 832 N N . GLY A 1 112 ? 9.476 7.699 -3.354 1.00 89.88 112 GLY A N 1
ATOM 833 C CA . GLY A 1 112 ? 10.922 7.711 -3.578 1.00 89.88 112 GLY A CA 1
ATOM 834 C C . GLY A 1 112 ? 11.430 6.434 -4.253 1.00 89.88 112 GLY A C 1
ATOM 835 O O . GLY A 1 112 ? 12.122 6.503 -5.267 1.00 89.88 112 GLY A O 1
ATOM 836 N N . MET A 1 113 ? 11.015 5.257 -3.767 1.00 89.50 113 MET A N 1
ATOM 837 C CA . MET A 1 113 ? 11.368 3.973 -4.392 1.00 89.50 113 MET A CA 1
ATOM 838 C C . MET A 1 113 ? 10.873 3.865 -5.846 1.00 89.50 113 MET A C 1
ATOM 840 O O . MET A 1 113 ? 11.568 3.315 -6.705 1.00 89.50 113 MET A O 1
ATOM 844 N N . LEU A 1 114 ? 9.671 4.373 -6.139 1.00 88.56 114 LEU A N 1
ATOM 845 C CA . LEU A 1 114 ? 9.100 4.376 -7.490 1.00 88.56 114 LEU A CA 1
ATOM 846 C C . LEU A 1 114 ? 9.819 5.368 -8.417 1.00 88.56 114 LEU A C 1
ATOM 848 O O . LEU A 1 114 ? 10.070 5.041 -9.579 1.00 88.56 114 LEU A O 1
ATOM 852 N N . ALA A 1 115 ? 10.191 6.545 -7.912 1.00 87.25 115 ALA A N 1
ATOM 853 C CA . ALA A 1 115 ? 10.952 7.543 -8.659 1.00 87.25 115 ALA A CA 1
ATOM 854 C C . ALA A 1 115 ? 12.358 7.035 -9.010 1.00 87.25 115 ALA A C 1
ATOM 856 O O . ALA A 1 115 ? 12.767 7.108 -10.168 1.00 87.25 115 ALA A O 1
ATOM 857 N N . GLU A 1 116 ? 13.065 6.425 -8.053 1.00 84.62 116 GLU A N 1
ATOM 858 C CA . GLU A 1 116 ? 14.367 5.791 -8.296 1.00 84.62 116 GLU A CA 1
ATOM 859 C C . GLU A 1 116 ? 14.288 4.694 -9.364 1.00 84.62 116 GLU A C 1
ATOM 861 O O . GLU A 1 116 ? 15.185 4.563 -10.199 1.00 84.62 116 GLU A O 1
ATOM 866 N N . LYS A 1 117 ? 13.209 3.900 -9.361 1.00 81.88 117 LYS A N 1
ATOM 867 C CA . LYS A 1 117 ? 12.954 2.904 -10.408 1.00 81.88 117 LYS A CA 1
ATOM 868 C C . LYS A 1 117 ? 12.805 3.564 -11.781 1.00 81.88 117 LYS A C 1
ATOM 870 O O . LYS A 1 117 ? 13.366 3.052 -12.747 1.00 81.88 117 LYS A O 1
ATOM 875 N N . LYS A 1 118 ? 12.036 4.653 -11.877 1.00 79.25 118 LYS A N 1
ATOM 876 C CA . LYS A 1 118 ? 11.816 5.366 -13.142 1.00 79.25 118 LYS A CA 1
ATOM 877 C C . LYS A 1 118 ? 13.135 5.913 -13.695 1.00 79.25 118 LYS A C 1
ATOM 879 O O . LYS A 1 118 ? 13.481 5.593 -14.823 1.00 79.25 118 LYS A O 1
ATOM 884 N N . LEU A 1 119 ? 13.922 6.589 -12.856 1.00 76.00 119 LEU A N 1
ATOM 885 C CA . LEU A 1 119 ? 15.241 7.115 -13.228 1.00 76.00 119 LEU A CA 1
ATOM 886 C C . LEU A 1 119 ? 16.192 6.024 -13.745 1.00 76.00 119 LEU A C 1
ATOM 888 O O . LEU A 1 119 ? 16.880 6.219 -14.742 1.00 76.00 119 LEU A O 1
ATOM 892 N N . LYS A 1 120 ? 16.223 4.85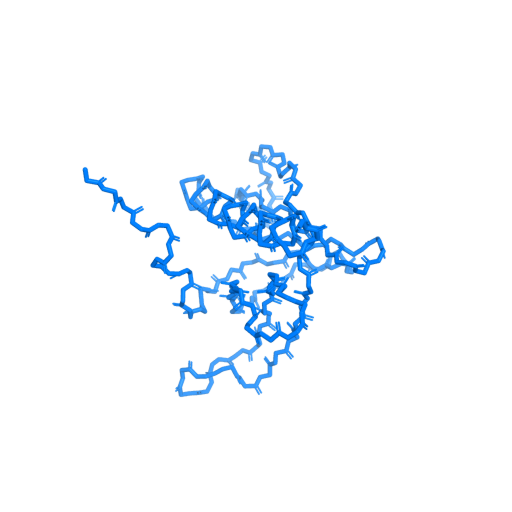1 -13.098 1.00 73.56 120 LYS A N 1
ATOM 893 C CA . LYS A 1 120 ? 17.065 3.726 -13.545 1.00 73.56 120 LYS A CA 1
ATOM 894 C C . LYS A 1 120 ? 16.652 3.174 -14.905 1.00 73.56 120 LYS A C 1
ATOM 896 O O . LYS A 1 120 ? 17.519 2.751 -15.659 1.00 73.56 120 LYS A O 1
ATOM 901 N N . ARG A 1 121 ? 15.350 3.156 -15.201 1.00 71.56 121 ARG A N 1
ATOM 902 C CA . ARG A 1 121 ? 14.836 2.732 -16.507 1.00 71.56 121 ARG A CA 1
ATOM 903 C C . ARG A 1 121 ? 15.209 3.737 -17.594 1.00 71.56 121 ARG A C 1
ATOM 905 O O . ARG A 1 121 ? 15.690 3.318 -18.637 1.00 71.56 121 ARG A O 1
ATOM 912 N N . ASP A 1 122 ? 15.020 5.026 -17.331 1.00 70.94 122 ASP A N 1
ATOM 913 C CA . ASP A 1 122 ? 15.316 6.083 -18.303 1.00 70.94 122 ASP A CA 1
ATOM 914 C C . ASP A 1 122 ? 16.821 6.115 -18.643 1.00 70.94 122 ASP A C 1
ATOM 916 O O . ASP A 1 122 ? 17.192 6.233 -19.805 1.00 70.94 122 ASP A O 1
ATOM 920 N N . ASN A 1 123 ? 17.697 5.882 -17.657 1.00 67.31 123 ASN A N 1
ATOM 921 C CA . ASN A 1 123 ? 19.149 5.801 -17.867 1.00 67.31 123 ASN A CA 1
ATOM 922 C C . ASN A 1 123 ? 19.636 4.536 -18.602 1.00 67.31 123 ASN A C 1
ATOM 924 O O . ASN A 1 123 ? 20.786 4.513 -19.020 1.00 67.31 123 ASN A O 1
ATOM 928 N N . GLN A 1 124 ? 18.831 3.475 -18.717 1.00 60.47 124 GLN A N 1
ATOM 929 C CA . GLN A 1 124 ? 19.194 2.266 -19.480 1.00 60.47 124 GLN A CA 1
ATOM 930 C C . GLN A 1 124 ? 18.765 2.331 -20.952 1.00 60.47 124 GLN A C 1
ATOM 932 O O . GLN A 1 124 ? 19.132 1.454 -21.729 1.00 60.47 124 GLN A O 1
ATOM 937 N N . LEU A 1 125 ? 17.945 3.318 -21.316 1.00 59.19 125 LEU A N 1
ATOM 938 C CA . LEU A 1 125 ? 17.418 3.505 -22.669 1.00 59.19 125 LEU A CA 1
ATOM 939 C C . LEU A 1 125 ? 18.186 4.574 -23.469 1.00 59.19 125 LEU A C 1
ATOM 941 O O . LEU A 1 125 ? 17.859 4.788 -24.634 1.00 59.19 125 LEU A O 1
ATOM 945 N N . ASN A 1 126 ? 19.186 5.212 -22.850 1.00 49.34 126 ASN A N 1
ATOM 946 C CA . ASN A 1 126 ? 20.130 6.152 -23.463 1.00 49.34 126 ASN A CA 1
ATOM 947 C C . ASN A 1 126 ? 21.504 5.498 -23.615 1.00 49.34 126 ASN A C 1
ATOM 949 O O . ASN A 1 126 ? 22.214 5.870 -24.573 1.00 49.34 126 ASN A O 1
#

pLDDT: mean 79.27, std 15.89, range [27.02, 93.69]